Protein AF-A0A353RHL8-F1 (afdb_monomer)

Structure (mmCIF, N/CA/C/O backbone):
data_AF-A0A353RHL8-F1
#
_entry.id   AF-A0A353RHL8-F1
#
loop_
_atom_site.group_PDB
_atom_site.id
_atom_site.type_symbol
_atom_site.label_atom_id
_atom_site.label_alt_id
_atom_site.label_comp_id
_atom_site.label_asym_id
_atom_site.label_entity_id
_atom_site.label_seq_id
_atom_site.pdbx_PDB_ins_code
_atom_site.Cartn_x
_atom_site.Cartn_y
_atom_site.Cartn_z
_atom_site.occupancy
_atom_site.B_iso_or_equiv
_atom_site.auth_seq_id
_atom_site.auth_comp_id
_atom_site.auth_asym_id
_atom_site.auth_atom_id
_atom_site.pdbx_PDB_model_num
ATOM 1 N N . MET A 1 1 ? -8.459 21.390 10.670 1.00 45.88 1 MET A N 1
ATOM 2 C CA . MET A 1 1 ? -8.179 20.452 9.560 1.00 45.88 1 MET A CA 1
ATOM 3 C C . MET A 1 1 ? -7.756 19.139 10.198 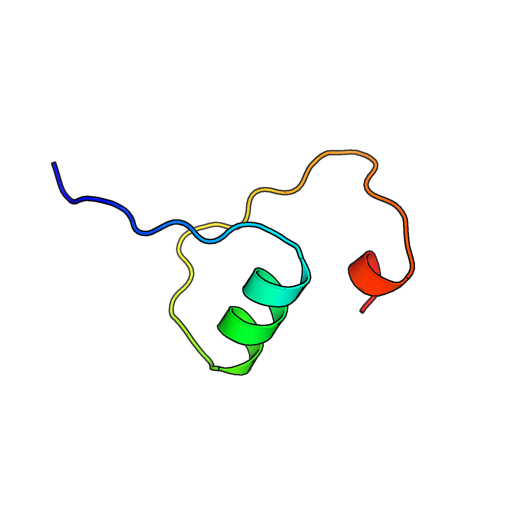1.00 45.88 1 MET A C 1
ATOM 5 O O . MET A 1 1 ? -6.897 19.196 11.062 1.00 45.88 1 MET A O 1
ATOM 9 N N . LYS A 1 2 ? -8.392 17.998 9.892 1.00 55.66 2 LYS A N 1
ATOM 10 C CA . LYS A 1 2 ? -7.869 16.701 10.357 1.00 55.66 2 LYS A CA 1
ATOM 11 C C . LYS A 1 2 ? -6.559 16.450 9.612 1.00 55.66 2 LYS A C 1
ATOM 13 O O . LYS A 1 2 ? -6.579 16.450 8.382 1.00 55.66 2 LYS A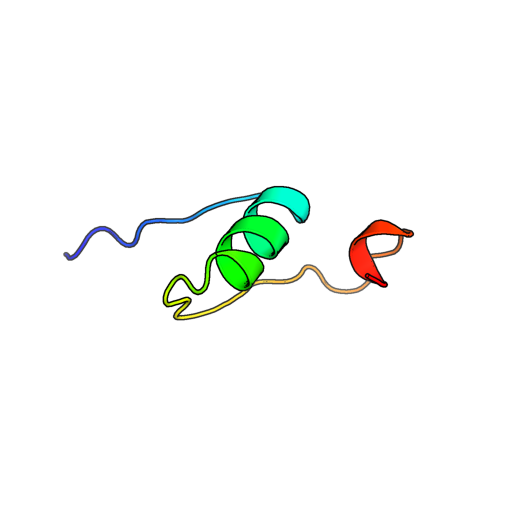 O 1
ATOM 18 N N . GLU A 1 3 ? -5.453 16.291 10.330 1.00 68.75 3 GLU A N 1
ATOM 19 C CA . GLU A 1 3 ? -4.210 15.801 9.735 1.00 68.75 3 GLU A CA 1
ATOM 20 C C . GLU A 1 3 ? -4.481 14.397 9.191 1.00 68.75 3 GLU A C 1
ATOM 22 O O . GLU A 1 3 ? -4.920 13.510 9.924 1.00 68.75 3 GLU A O 1
ATOM 27 N N . LYS A 1 4 ? -4.331 14.221 7.876 1.00 74.69 4 LYS A N 1
ATOM 28 C CA . LYS A 1 4 ? -4.385 12.901 7.254 1.00 74.69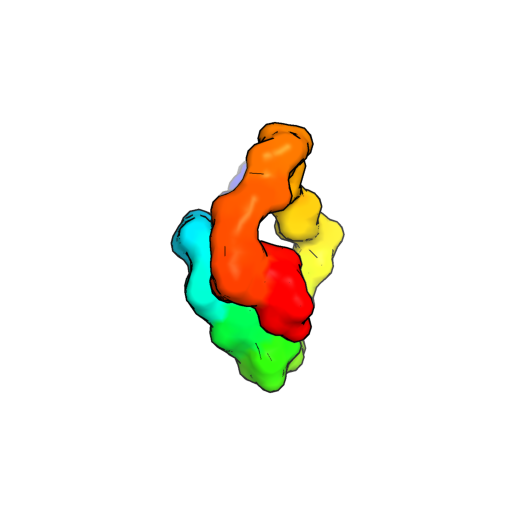 4 LYS A CA 1
ATOM 29 C C . LYS A 1 4 ? -2.984 12.312 7.339 1.00 74.69 4 LYS A C 1
ATOM 31 O O . LYS A 1 4 ? -2.058 12.871 6.754 1.00 74.69 4 LYS A O 1
ATOM 36 N N . GLU A 1 5 ? -2.837 11.220 8.077 1.00 86.38 5 GLU A N 1
ATOM 37 C CA . GLU A 1 5 ? -1.588 10.463 8.123 1.00 86.38 5 GLU A CA 1
ATOM 38 C C . GLU A 1 5 ? -1.329 9.844 6.742 1.00 86.38 5 GLU A C 1
ATOM 40 O O . GLU A 1 5 ? -2.227 9.259 6.134 1.00 86.38 5 GLU A O 1
ATOM 45 N N . MET A 1 6 ? -0.119 10.029 6.216 1.00 92.44 6 MET A N 1
ATOM 46 C CA . MET A 1 6 ? 0.289 9.508 4.912 1.00 92.44 6 MET A CA 1
ATOM 47 C C . MET A 1 6 ? 1.551 8.673 5.071 1.00 92.44 6 MET A C 1
ATOM 49 O O . MET A 1 6 ? 2.517 9.106 5.698 1.00 92.44 6 MET A O 1
ATOM 53 N N . ILE A 1 7 ? 1.548 7.501 4.443 1.00 93.31 7 ILE A N 1
ATOM 54 C CA . ILE A 1 7 ? 2.712 6.625 4.323 1.00 93.31 7 ILE A CA 1
ATOM 55 C C . ILE A 1 7 ? 3.208 6.622 2.878 1.00 93.31 7 ILE A C 1
ATOM 57 O O . ILE A 1 7 ? 2.428 6.794 1.939 1.00 93.31 7 ILE A O 1
ATOM 61 N N . PHE A 1 8 ? 4.513 6.435 2.698 1.00 93.88 8 PHE A N 1
ATOM 62 C CA . PHE A 1 8 ? 5.168 6.482 1.394 1.00 93.88 8 PHE A CA 1
ATOM 63 C C . PHE A 1 8 ? 6.002 5.228 1.159 1.00 93.88 8 PHE A C 1
ATOM 65 O O . PHE A 1 8 ? 6.561 4.651 2.089 1.00 93.88 8 PHE A O 1
ATOM 72 N N . GLY A 1 9 ? 6.132 4.856 -0.112 1.00 92.62 9 GLY A N 1
ATOM 73 C CA . GLY A 1 9 ? 6.867 3.670 -0.533 1.00 92.62 9 GLY A CA 1
ATOM 74 C C . GLY A 1 9 ? 5.969 2.441 -0.642 1.00 92.62 9 GLY A C 1
ATOM 75 O O . GLY A 1 9 ? 5.039 2.251 0.135 1.00 92.62 9 GLY A O 1
ATOM 76 N N . ILE A 1 10 ? 6.261 1.600 -1.634 1.00 93.50 10 ILE A N 1
ATOM 77 C CA . ILE A 1 10 ? 5.410 0.455 -1.965 1.00 93.50 10 ILE A CA 1
ATOM 78 C C . ILE A 1 10 ? 5.351 -0.570 -0.829 1.00 93.50 10 IL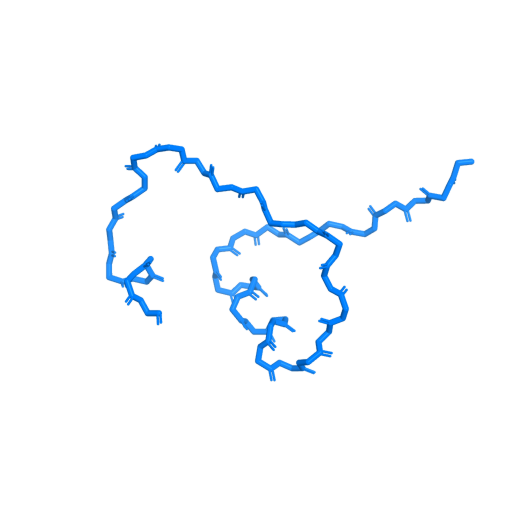E A C 1
ATOM 80 O O . ILE A 1 10 ? 4.271 -1.038 -0.491 1.00 93.50 10 ILE A O 1
ATOM 84 N N . ARG A 1 11 ? 6.483 -0.821 -0.154 1.00 93.25 11 ARG A N 1
ATOM 85 C CA . ARG A 1 11 ? 6.556 -1.777 0.957 1.00 93.25 11 ARG A CA 1
ATOM 86 C C . ARG A 1 11 ? 5.701 -1.357 2.150 1.00 93.25 11 ARG A C 1
ATOM 88 O O . ARG A 1 11 ? 4.964 -2.175 2.679 1.00 93.25 11 ARG A O 1
ATOM 95 N N . ALA A 1 12 ? 5.752 -0.081 2.525 1.00 94.44 12 ALA A N 1
ATOM 96 C CA . ALA A 1 12 ? 4.949 0.436 3.629 1.00 94.44 12 ALA A CA 1
ATOM 97 C C . ALA A 1 12 ? 3.444 0.339 3.330 1.00 94.44 12 ALA A C 1
ATOM 99 O O . ALA A 1 12 ? 2.654 0.044 4.223 1.00 94.44 12 ALA A O 1
ATOM 100 N N . VAL A 1 13 ? 3.050 0.571 2.072 1.00 94.19 13 VAL A N 1
ATOM 101 C CA . VAL A 1 13 ? 1.656 0.430 1.627 1.00 94.19 13 VAL A CA 1
ATOM 102 C C . VAL A 1 13 ? 1.207 -1.032 1.681 1.00 94.19 13 VAL A C 1
ATOM 104 O O . VAL 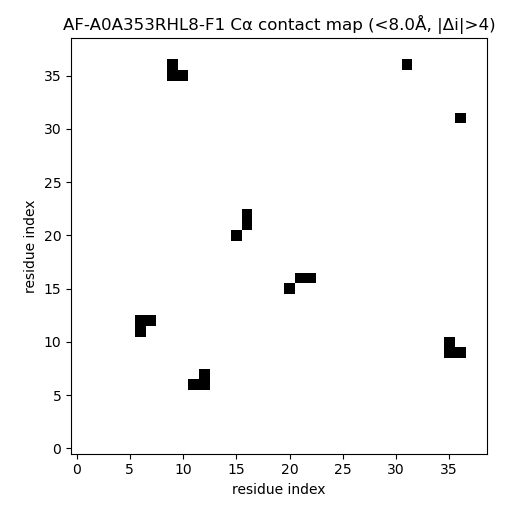A 1 13 ? 0.126 -1.292 2.202 1.00 94.19 13 VAL A O 1
ATOM 107 N N . ILE A 1 14 ? 2.039 -1.969 1.208 1.00 94.00 14 ILE A N 1
ATOM 108 C CA . ILE A 1 14 ? 1.770 -3.416 1.286 1.00 94.00 14 ILE A CA 1
ATOM 109 C C . ILE A 1 14 ? 1.595 -3.840 2.747 1.00 94.00 14 ILE A C 1
ATOM 111 O O . ILE A 1 14 ? 0.556 -4.383 3.101 1.00 94.00 14 ILE A O 1
ATOM 115 N N . GLU A 1 15 ? 2.540 -3.499 3.623 1.00 94.88 15 GLU A N 1
ATOM 116 C CA . GLU A 1 15 ? 2.480 -3.867 5.043 1.00 94.88 15 GLU A CA 1
ATOM 117 C C . GLU A 1 15 ? 1.257 -3.271 5.755 1.00 94.88 15 GLU A C 1
ATOM 119 O O . GLU A 1 15 ? 0.640 -3.924 6.594 1.00 94.88 15 GLU A O 1
ATOM 124 N N . ALA A 1 16 ? 0.869 -2.037 5.421 1.00 94.94 16 ALA A N 1
ATOM 125 C CA . ALA A 1 16 ? -0.342 -1.428 5.962 1.00 94.94 16 ALA A CA 1
ATOM 126 C C . ALA A 1 16 ? -1.615 -2.150 5.492 1.00 94.94 16 ALA A C 1
ATOM 128 O O . ALA A 1 16 ? -2.532 -2.335 6.296 1.00 94.94 16 ALA A O 1
ATOM 129 N N . ALA A 1 17 ? -1.660 -2.564 4.222 1.00 93.38 17 ALA A N 1
ATOM 130 C CA . ALA A 1 17 ? -2.768 -3.331 3.667 1.00 93.38 17 ALA A CA 1
ATOM 131 C C . ALA A 1 17 ? -2.853 -4.736 4.293 1.00 93.38 17 ALA A C 1
ATOM 133 O O . ALA A 1 17 ? -3.930 -5.144 4.723 1.00 93.38 17 ALA A O 1
ATOM 134 N N . GLU A 1 18 ? -1.726 -5.441 4.427 1.00 94.94 18 GLU A N 1
ATOM 135 C CA . GLU A 1 18 ? -1.643 -6.762 5.069 1.00 94.94 18 GLU A CA 1
ATOM 136 C C . GLU A 1 18 ? -1.999 -6.717 6.560 1.00 94.94 18 GLU A C 1
ATOM 138 O O . GLU A 1 18 ? -2.660 -7.618 7.073 1.00 94.94 18 GLU A O 1
ATOM 143 N N . ALA A 1 19 ? -1.624 -5.641 7.256 1.00 96.50 19 ALA A N 1
ATOM 144 C CA . ALA A 1 19 ? -2.001 -5.408 8.648 1.00 96.50 19 ALA A CA 1
ATOM 145 C C . ALA A 1 19 ? -3.487 -5.035 8.830 1.00 96.50 19 ALA A C 1
ATOM 147 O O . ALA A 1 19 ? -3.920 -4.808 9.961 1.00 96.50 19 ALA A O 1
ATOM 148 N N . GLY A 1 20 ? -4.264 -4.936 7.743 1.00 94.81 20 GLY A N 1
ATOM 149 C CA . GLY A 1 20 ? -5.688 -4.606 7.782 1.00 94.81 20 GLY A CA 1
ATOM 150 C C . GLY A 1 20 ? -5.971 -3.172 8.232 1.00 94.81 20 GLY A C 1
ATOM 151 O O . GLY A 1 20 ? -7.020 -2.914 8.824 1.00 94.81 20 GLY A O 1
ATOM 152 N N . LYS A 1 21 ? -5.038 -2.236 8.004 1.00 93.81 21 LYS A N 1
ATOM 153 C CA . LYS A 1 21 ? -5.272 -0.818 8.303 1.00 93.81 21 LYS A CA 1
ATOM 154 C C . LYS A 1 21 ? -6.320 -0.240 7.355 1.00 93.81 21 LYS A C 1
ATOM 156 O O . LYS A 1 21 ? -6.393 -0.613 6.187 1.00 93.81 21 LYS A O 1
ATOM 161 N N . ASP A 1 22 ? -7.092 0.717 7.856 1.00 93.88 22 ASP A N 1
ATOM 162 C CA . ASP A 1 22 ? -8.077 1.435 7.050 1.00 93.88 22 ASP A CA 1
ATOM 163 C C . ASP A 1 22 ? -7.372 2.461 6.145 1.00 93.88 22 ASP A C 1
ATOM 165 O O . ASP A 1 22 ? -6.708 3.385 6.626 1.00 93.88 22 ASP A O 1
ATOM 169 N N . ILE A 1 23 ? -7.464 2.265 4.827 1.00 93.12 23 ILE A N 1
ATOM 170 C CA . ILE A 1 23 ? -6.778 3.070 3.812 1.00 93.12 23 ILE A CA 1
ATOM 171 C C . ILE A 1 23 ? -7.830 3.800 2.973 1.00 93.12 23 ILE A C 1
ATOM 173 O O . ILE A 1 23 ? -8.495 3.204 2.132 1.00 93.12 23 ILE A O 1
ATOM 177 N N . ASP A 1 24 ? -7.922 5.120 3.153 1.00 94.62 24 ASP A N 1
ATOM 178 C CA . ASP A 1 24 ? -8.848 5.993 2.407 1.00 94.62 24 ASP A CA 1
ATOM 179 C C . ASP A 1 24 ? -8.532 6.003 0.897 1.00 94.62 24 ASP A C 1
ATOM 181 O O . ASP A 1 24 ? -9.412 5.901 0.040 1.00 94.62 24 ASP A O 1
ATOM 185 N N . LYS A 1 25 ? -7.246 6.133 0.542 1.00 93.94 25 LYS A N 1
ATOM 186 C CA . LYS A 1 25 ? -6.803 6.183 -0.857 1.00 93.94 25 LYS A CA 1
ATOM 187 C C . LYS A 1 25 ? -5.339 5.787 -1.010 1.00 93.94 25 LYS A C 1
ATOM 189 O O . LYS A 1 25 ? -4.498 6.212 -0.225 1.00 93.94 25 LYS A O 1
ATOM 194 N N . VAL A 1 26 ? -5.032 5.083 -2.098 1.00 93.69 26 VAL A N 1
ATOM 195 C CA . VAL A 1 26 ? -3.660 4.823 -2.559 1.00 93.69 26 VAL A CA 1
ATOM 196 C C . VAL A 1 26 ? -3.386 5.644 -3.820 1.00 93.69 26 VAL A C 1
ATOM 198 O O . VAL A 1 26 ? -4.177 5.637 -4.763 1.00 93.69 26 VAL A O 1
ATOM 201 N N . LEU A 1 27 ? -2.265 6.368 -3.841 1.00 93.56 27 LEU A N 1
ATOM 202 C CA . LEU A 1 27 ? -1.795 7.111 -5.011 1.00 93.56 27 LEU A CA 1
ATOM 203 C C . LEU A 1 27 ? -0.637 6.355 -5.660 1.00 93.56 27 LEU A C 1
ATOM 205 O O . LEU A 1 27 ? 0.387 6.114 -5.028 1.00 93.56 27 LEU A O 1
ATOM 209 N N . VAL A 1 28 ? -0.794 6.011 -6.936 1.00 92.69 28 VAL A N 1
ATOM 210 C CA . VAL A 1 28 ? 0.192 5.243 -7.703 1.00 92.69 28 VAL A CA 1
ATOM 211 C C . VAL A 1 28 ? 0.665 6.088 -8.879 1.00 92.69 28 VAL A C 1
ATOM 213 O O . VAL A 1 28 ? -0.144 6.673 -9.605 1.00 92.69 28 VAL A O 1
ATOM 216 N N . LYS A 1 29 ? 1.984 6.173 -9.078 1.00 90.75 29 LYS A N 1
ATOM 217 C CA . LYS A 1 29 ? 2.544 6.846 -10.253 1.00 90.75 29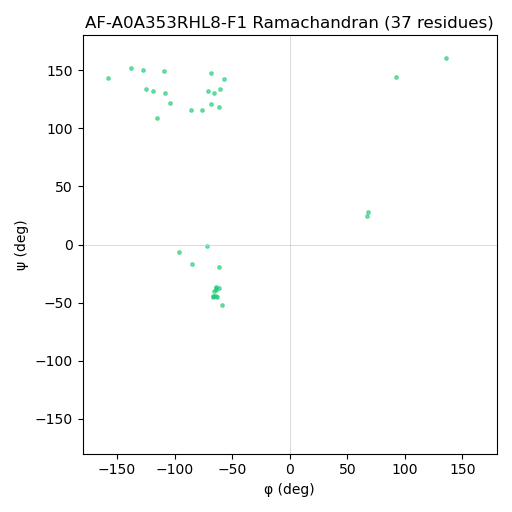 LYS A CA 1
ATOM 218 C C . LYS A 1 29 ? 2.260 5.993 -11.490 1.00 90.75 29 LYS A C 1
ATOM 220 O O . LYS A 1 29 ? 2.493 4.786 -11.487 1.00 90.75 29 LYS A O 1
ATOM 225 N N . ARG A 1 30 ? 1.758 6.627 -12.551 1.00 89.94 30 ARG A N 1
ATOM 226 C CA . ARG A 1 30 ? 1.576 5.960 -13.846 1.00 89.94 30 ARG A CA 1
ATOM 227 C 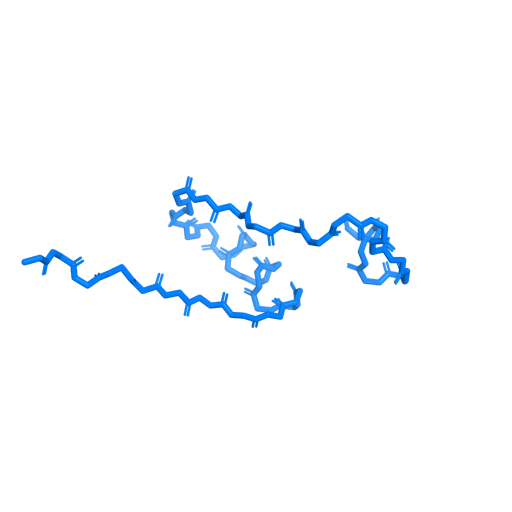C . ARG A 1 30 ? 2.918 5.399 -14.325 1.00 89.94 30 ARG A C 1
ATOM 229 O O . ARG A 1 30 ? 3.950 6.029 -14.106 1.00 89.94 30 ARG A O 1
ATOM 236 N N . GLU A 1 31 ? 2.869 4.226 -14.953 1.00 88.44 31 GLU A N 1
ATOM 237 C CA . GLU A 1 31 ? 4.039 3.535 -15.525 1.00 88.44 31 GLU A CA 1
ATOM 238 C C . GLU A 1 31 ? 5.068 3.038 -14.492 1.00 88.44 31 GLU A C 1
ATOM 240 O O . GLU A 1 31 ? 6.238 2.828 -14.816 1.00 88.44 31 GLU A O 1
ATOM 245 N N . LEU A 1 32 ? 4.647 2.807 -13.242 1.00 88.25 32 LEU A N 1
ATOM 246 C CA . LEU A 1 32 ? 5.465 2.047 -12.299 1.00 88.25 32 LEU A CA 1
ATOM 247 C C . LEU A 1 32 ? 5.722 0.633 -12.835 1.00 88.25 32 LEU A C 1
ATOM 249 O O . LEU A 1 32 ? 4.822 -0.054 -13.316 1.00 88.25 32 LEU A O 1
ATOM 253 N N . SER A 1 33 ? 6.981 0.220 -12.754 1.00 85.06 33 SER A N 1
ATOM 254 C CA . SER A 1 33 ? 7.471 -1.089 -13.173 1.00 85.06 33 SER A CA 1
ATOM 255 C C . SER A 1 33 ? 8.457 -1.611 -12.130 1.00 85.06 33 SER A C 1
ATOM 257 O O . SER A 1 33 ? 9.077 -0.835 -11.404 1.00 85.06 33 SER A O 1
ATOM 259 N N . GLY A 1 34 ? 8.563 -2.933 -12.020 1.00 87.31 34 GLY A N 1
ATOM 260 C CA . GLY A 1 34 ? 9.375 -3.606 -11.006 1.00 87.31 34 GLY A CA 1
ATOM 261 C C . GLY A 1 34 ? 8.624 -4.775 -10.378 1.00 87.31 34 GLY A C 1
ATOM 262 O O . GLY A 1 34 ? 7.403 -4.861 -10.486 1.00 87.31 34 GLY A O 1
ATOM 263 N N . GLU A 1 35 ? 9.360 -5.691 -9.755 1.00 84.81 35 GLU A N 1
ATOM 264 C CA . GLU A 1 35 ? 8.798 -6.919 -9.171 1.00 84.81 35 GLU A CA 1
ATOM 265 C C .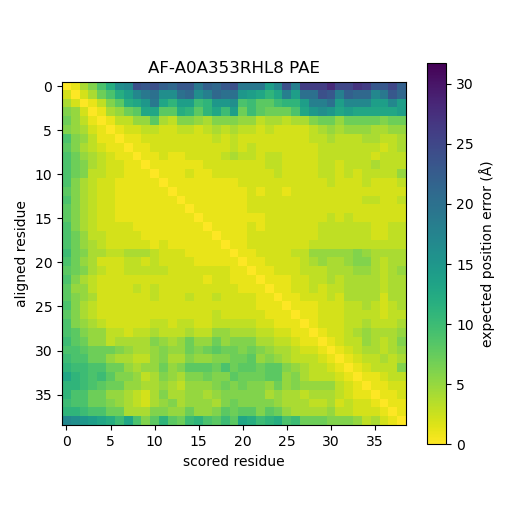 GLU A 1 35 ? 7.865 -6.614 -7.998 1.00 84.81 35 GLU A C 1
ATOM 267 O O . GLU A 1 35 ? 6.739 -7.092 -7.989 1.00 84.81 35 GLU A O 1
ATOM 272 N N . LEU A 1 36 ? 8.267 -5.704 -7.107 1.00 82.12 36 LEU A N 1
ATOM 273 C CA . LEU A 1 36 ? 7.469 -5.274 -5.948 1.00 82.12 36 LEU A CA 1
ATOM 274 C C . LEU A 1 36 ? 6.129 -4.614 -6.308 1.00 82.12 36 LEU A C 1
ATOM 276 O O . LEU A 1 36 ? 5.266 -4.486 -5.454 1.00 82.12 36 LEU A O 1
ATOM 280 N N . PHE A 1 37 ? 5.962 -4.132 -7.544 1.00 84.81 37 PHE A N 1
ATOM 281 C CA . PHE A 1 37 ? 4.682 -3.582 -8.005 1.00 84.81 37 PHE A CA 1
ATOM 282 C C . PHE A 1 37 ? 3.721 -4.656 -8.529 1.00 84.81 37 PHE A C 1
ATOM 284 O O . PHE A 1 37 ? 2.537 -4.386 -8.700 1.00 84.81 37 PHE A O 1
ATOM 291 N N . LYS A 1 38 ? 4.232 -5.853 -8.828 1.00 82.38 38 LYS A N 1
ATOM 292 C CA . LYS A 1 38 ? 3.447 -6.983 -9.338 1.00 82.38 38 LYS A CA 1
ATOM 293 C C . LYS A 1 38 ? 3.016 -7.964 -8.243 1.00 82.38 38 LYS A C 1
ATOM 295 O O . LYS A 1 38 ? 2.308 -8.912 -8.571 1.00 82.38 38 LYS A O 1
ATOM 300 N N . GLU A 1 39 ? 3.503 -7.767 -7.023 1.00 76.56 39 GLU A N 1
ATOM 301 C CA . GLU A 1 39 ? 3.097 -8.479 -5.806 1.00 76.56 39 GLU A CA 1
ATOM 302 C C . GLU A 1 39 ? 1.69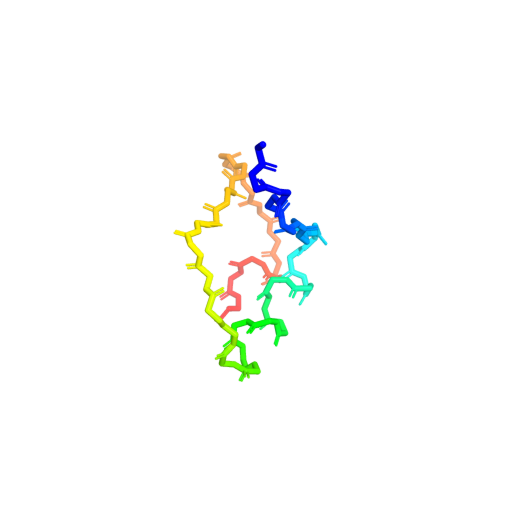0 -8.041 -5.379 1.00 76.56 39 GLU A C 1
ATOM 304 O O . GLU A 1 39 ? 0.864 -8.941 -5.112 1.00 76.56 39 GLU A O 1
#

Radius of gyration: 11.48 Å; Cα contacts (8 Å, |Δi|>4): 10; chains: 1; bounding box: 18×29×26 Å

Sequence (39 aa):
MKEKEMIFGIRAVIEAAEAGKDIDKVLVKRELSGELFKE

pLDDT: mean 88.0, std 10.67, range [45.88, 96.5]

Solvent-accessible surface area (backbone atoms only — not comparable to full-atom values): 2928 Å² total; per-residue (Å²): 130,85,85,75,88,80,86,73,61,70,66,56,51,51,53,39,54,77,69,67,54,91,74,94,76,85,87,78,70,85,89,74,79,59,72,84,77,74,110

Mean predicted aligned error: 4.53 Å

Secondary structure (DSSP, 8-state):
--------SHHHHHHHHHTT---S-----TT--SGGG--

Foldseek 3Di:
DPDDDDDDDLVVVVVCVVVVHDDPDDDDDPPDDDDSVVD